Protein AF-A0A392R4V5-F1 (afdb_monomer)

Sequence (74 aa):
MSMARFVVEKNSLSVTSPDKIKGKQDSAIGNFGIPQYGGSMAGN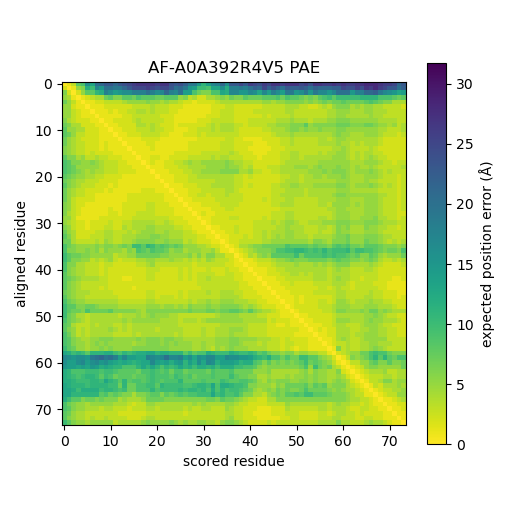VVYPKDNNKGCKDFQDQSFKSHPGALPTIL

Nearest PDB structures (foldseek):
  4tjv-assembly1_A  TM=9.243E-01  e=6.677E-06  Arabidopsis thaliana
  8eok-assembly1_G  TM=2.456E-01  e=8.129E+00  Homo sapiens

Foldseek 3Di:
DDDFFWDWDFQQDADCDDPVPGGGGIDTDTPPPDDPDDDDADADEDQDPPCSVVPDDDPDCVQQDDPPHGHYDD

Solvent-accessible surface area (backbone atoms only — not comparable to full-atom values): 5115 Å² total; per-residue (Å²): 132,85,74,88,46,70,44,81,37,78,61,67,40,73,40,83,67,60,78,94,68,42,44,67,36,69,40,67,47,57,81,55,101,63,72,99,59,92,82,85,86,76,60,46,82,48,85,55,92,67,67,71,81,64,84,60,85,83,83,65,69,86,61,61,56,55,92,93,53,61,45,59,39,118

Structure (mmCIF, N/CA/C/O backbone):
data_AF-A0A392R4V5-F1
#
_entry.id   AF-A0A392R4V5-F1
#
loop_
_atom_site.group_PDB
_atom_site.id
_atom_site.type_symbol
_atom_site.label_atom_id
_atom_site.label_alt_id
_atom_site.label_comp_id
_atom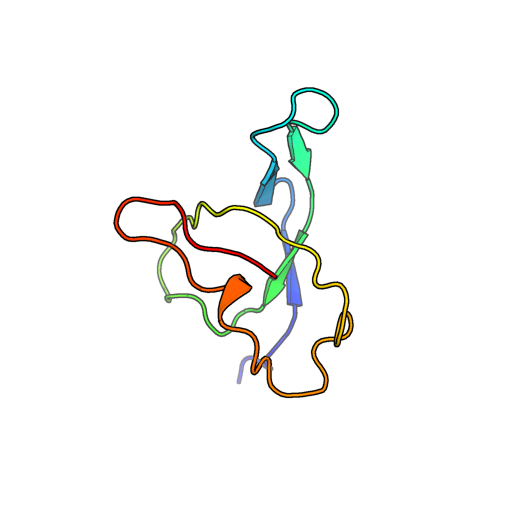_site.label_asym_id
_atom_site.label_entity_id
_atom_site.label_seq_id
_atom_site.pdbx_PDB_ins_code
_atom_site.Cartn_x
_atom_site.Cartn_y
_atom_site.Cartn_z
_atom_site.occupancy
_atom_site.B_iso_or_equiv
_atom_site.auth_seq_id
_atom_site.auth_comp_id
_atom_site.auth_asym_id
_atom_site.auth_atom_id
_atom_site.pdbx_PDB_model_num
ATOM 1 N N . MET A 1 1 ? 18.765 -17.222 11.859 1.00 5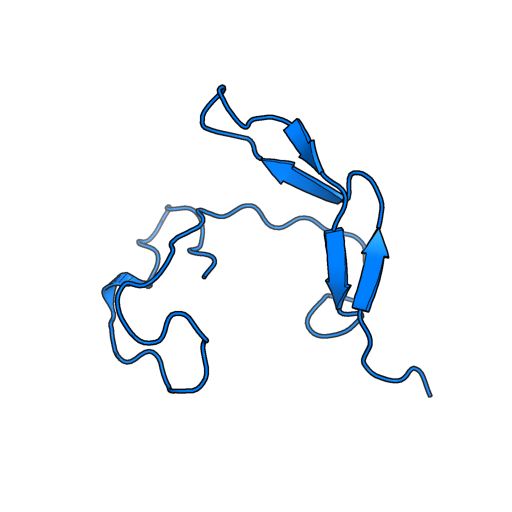0.12 1 MET A N 1
ATOM 2 C CA . MET A 1 1 ? 18.605 -16.199 10.802 1.00 50.12 1 MET A CA 1
ATOM 3 C C . MET A 1 1 ? 17.150 -16.175 10.380 1.00 50.12 1 MET A C 1
ATOM 5 O O . MET A 1 1 ? 16.641 -17.208 9.968 1.00 50.12 1 MET A O 1
ATOM 9 N N . SER A 1 2 ? 16.466 -15.044 10.538 1.00 62.25 2 SER A N 1
ATOM 10 C CA . SER A 1 2 ? 15.135 -14.877 9.953 1.00 62.25 2 SER A CA 1
ATOM 11 C C . SER A 1 2 ? 15.315 -14.616 8.459 1.00 62.25 2 SER A C 1
ATOM 13 O O . SER A 1 2 ? 15.879 -13.591 8.091 1.00 62.25 2 SER A O 1
ATOM 15 N N . MET A 1 3 ? 14.893 -15.551 7.609 1.00 82.50 3 MET A N 1
ATOM 16 C CA . MET A 1 3 ? 14.832 -15.329 6.161 1.00 82.50 3 MET A CA 1
ATOM 17 C C . MET A 1 3 ? 13.867 -14.166 5.884 1.00 82.50 3 MET A C 1
ATOM 19 O O . MET A 1 3 ? 12.810 -14.085 6.523 1.00 82.50 3 MET A O 1
ATOM 23 N N . ALA A 1 4 ? 14.228 -13.267 4.963 1.00 89.81 4 ALA A N 1
ATOM 24 C CA . ALA A 1 4 ? 13.316 -12.234 4.480 1.00 89.81 4 ALA A CA 1
ATOM 25 C C . ALA A 1 4 ? 12.084 -12.927 3.885 1.00 89.81 4 ALA A C 1
ATOM 27 O O . ALA A 1 4 ? 12.199 -13.722 2.951 1.00 89.81 4 ALA A O 1
ATOM 28 N N . ARG A 1 5 ? 10.919 -12.701 4.490 1.00 93.94 5 ARG A N 1
ATOM 29 C CA . A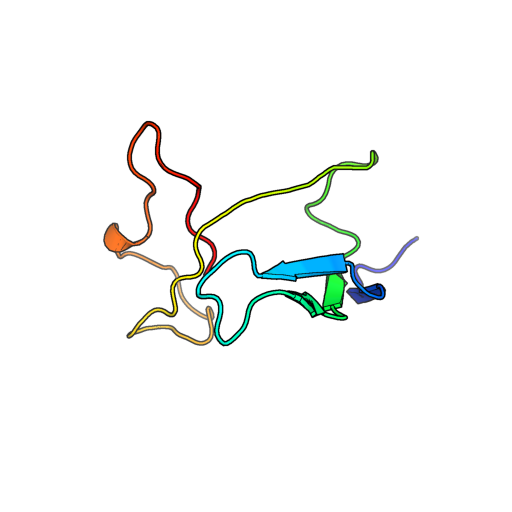RG A 1 5 ? 9.674 -13.389 4.144 1.00 93.94 5 ARG A CA 1
ATOM 30 C C . ARG A 1 5 ? 8.473 -12.494 4.390 1.00 93.94 5 ARG A C 1
ATOM 32 O O . ARG A 1 5 ? 8.521 -11.578 5.209 1.00 93.94 5 ARG A O 1
ATOM 39 N N . PHE A 1 6 ? 7.382 -12.831 3.723 1.00 95.12 6 PHE A N 1
ATOM 40 C CA . PHE A 1 6 ? 6.079 -12.242 3.978 1.00 95.12 6 PHE A CA 1
ATOM 41 C C . PHE A 1 6 ? 5.348 -13.055 5.045 1.00 95.12 6 PHE A C 1
ATOM 43 O O . PHE A 1 6 ? 5.294 -14.284 4.973 1.00 95.12 6 PHE A O 1
ATOM 50 N N . VAL A 1 7 ? 4.814 -12.365 6.048 1.00 94.75 7 VAL A N 1
ATOM 51 C CA . VAL A 1 7 ? 4.030 -12.942 7.142 1.00 94.75 7 VAL A CA 1
ATOM 52 C C . VAL A 1 7 ? 2.593 -12.466 6.986 1.00 94.75 7 VAL A C 1
ATOM 54 O O . VAL A 1 7 ? 2.355 -11.276 6.797 1.00 94.75 7 VAL A O 1
ATOM 57 N N . VAL A 1 8 ? 1.638 -13.395 7.013 1.00 96.62 8 VAL A N 1
ATOM 58 C CA . VAL A 1 8 ? 0.213 -13.064 6.902 1.00 96.62 8 VAL A CA 1
ATOM 59 C C . VAL A 1 8 ? -0.270 -12.475 8.220 1.00 96.62 8 VAL A C 1
ATOM 61 O O . VAL A 1 8 ? -0.192 -13.129 9.257 1.00 96.62 8 VAL A O 1
ATOM 64 N N . GLU A 1 9 ? -0.815 -11.268 8.148 1.00 95.50 9 GLU A N 1
ATOM 65 C CA . GLU A 1 9 ? -1.331 -10.502 9.275 1.00 95.50 9 GLU A CA 1
ATOM 66 C C . GLU A 1 9 ? -2.791 -10.128 9.006 1.00 95.50 9 GLU A C 1
ATOM 68 O O . GLU A 1 9 ? -3.115 -9.466 8.011 1.00 95.50 9 GLU A O 1
ATOM 73 N N . LYS A 1 10 ? -3.693 -10.540 9.901 1.00 96.00 10 LYS A N 1
ATOM 74 C CA . LYS A 1 10 ? -5.128 -10.275 9.745 1.00 96.00 10 LYS A CA 1
ATOM 75 C C . LYS A 1 10 ? -5.476 -8.838 10.115 1.00 96.00 10 LYS A C 1
ATOM 77 O O . LYS A 1 10 ? -4.965 -8.321 11.105 1.00 96.00 10 LYS A O 1
ATOM 82 N N . ASN A 1 11 ? -6.394 -8.216 9.373 1.00 94.00 11 ASN A N 1
ATOM 83 C CA . ASN A 1 11 ? -6.855 -6.835 9.608 1.00 94.00 11 ASN A CA 1
ATOM 84 C C . ASN A 1 11 ? -5.734 -5.773 9.674 1.00 94.00 11 ASN A C 1
ATOM 86 O O . ASN A 1 11 ? -5.886 -4.746 10.344 1.00 94.00 11 ASN A O 1
ATOM 90 N N . SER A 1 12 ? -4.605 -6.030 9.015 1.00 94.69 12 SER A N 1
ATOM 91 C CA . SER A 1 12 ? -3.382 -5.225 9.106 1.00 94.69 12 SER A CA 1
ATOM 92 C C . SER A 1 12 ? -3.323 -4.080 8.094 1.00 94.69 12 SER A C 1
ATOM 94 O O . SER A 1 12 ? -2.645 -3.083 8.336 1.00 94.69 12 SER A O 1
ATOM 96 N N . LEU A 1 13 ? -4.080 -4.179 6.996 1.00 96.31 13 LEU A N 1
ATOM 97 C CA . LEU A 1 13 ? -4.236 -3.115 6.008 1.00 96.31 13 LEU A CA 1
ATOM 98 C C . LEU A 1 13 ? -5.596 -2.438 6.193 1.00 96.31 13 LEU A C 1
ATOM 100 O O . LEU A 1 13 ? -6.626 -3.107 6.202 1.00 96.31 13 LEU A O 1
ATOM 104 N N . SER A 1 14 ? -5.619 -1.110 6.310 1.00 97.44 14 SER A N 1
ATOM 105 C CA . SER A 1 14 ? -6.858 -0.340 6.459 1.00 97.44 14 SER A CA 1
ATOM 106 C C . SER A 1 14 ? -7.058 0.598 5.275 1.00 97.44 14 SER A C 1
ATOM 108 O O . SER A 1 14 ? -6.317 1.565 5.113 1.00 97.44 14 SER A O 1
ATOM 110 N N . VAL A 1 15 ? -8.109 0.361 4.493 1.00 97.38 15 VAL A N 1
ATOM 111 C CA . VAL A 1 15 ? -8.570 1.287 3.456 1.00 97.38 15 VAL A CA 1
ATOM 112 C C . VAL A 1 15 ? -9.496 2.305 4.110 1.00 97.38 15 VAL A C 1
ATOM 114 O O . VAL A 1 15 ? -10.537 1.946 4.661 1.00 97.38 15 VAL A O 1
ATOM 117 N N . THR A 1 16 ? -9.109 3.578 4.088 1.00 97.00 16 THR A N 1
ATOM 118 C CA . THR A 1 16 ? -9.861 4.664 4.740 1.00 97.00 16 THR A CA 1
ATOM 119 C C . THR A 1 16 ? -10.830 5.375 3.795 1.00 97.00 16 THR A C 1
ATOM 121 O O . THR A 1 16 ? -11.801 5.964 4.268 1.00 97.00 16 THR A O 1
ATOM 124 N N . SER A 1 17 ? -10.590 5.303 2.481 1.00 95.75 17 SER A N 1
ATOM 125 C CA . SER A 1 17 ? -11.367 5.950 1.418 1.00 95.75 17 SER A CA 1
ATOM 126 C C . SER A 1 17 ? -11.106 5.263 0.063 1.00 95.75 17 SER A C 1
ATO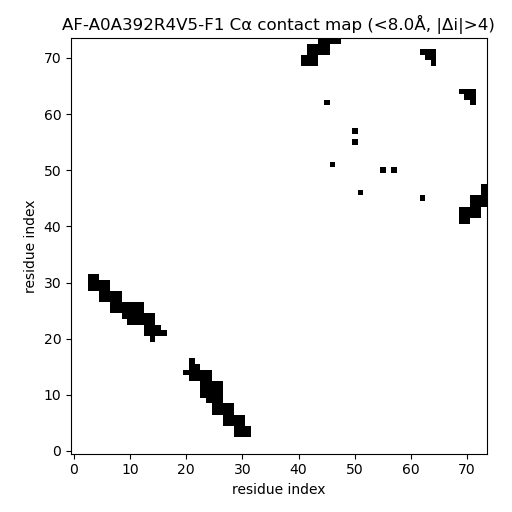M 128 O O . SER A 1 17 ? -10.010 4.727 -0.123 1.00 95.75 17 SER A O 1
ATOM 130 N N . PRO A 1 18 ? -12.054 5.296 -0.898 1.00 96.31 18 PRO A N 1
ATOM 131 C CA . PRO A 1 18 ? -13.441 5.767 -0.775 1.00 96.31 18 PRO A CA 1
ATOM 132 C C . PRO A 1 18 ? -14.325 4.788 0.010 1.00 96.31 18 PRO A C 1
ATOM 134 O O . PRO A 1 18 ? -13.990 3.613 0.146 1.00 96.31 18 PRO A O 1
ATOM 137 N N . ASP A 1 19 ? -15.493 5.246 0.476 1.00 96.81 19 ASP A N 1
ATOM 138 C CA . ASP A 1 19 ? -16.393 4.453 1.338 1.00 96.81 19 ASP A CA 1
ATOM 139 C C . ASP A 1 19 ? -16.797 3.099 0.739 1.00 96.81 19 ASP A C 1
ATOM 141 O O . ASP A 1 19 ? -16.996 2.135 1.470 1.00 96.81 19 ASP A O 1
ATOM 145 N N . LYS A 1 20 ? -16.846 2.995 -0.594 1.00 97.69 20 LYS A N 1
ATOM 146 C CA . LYS A 1 20 ? -17.190 1.755 -1.312 1.00 97.69 20 LYS A CA 1
ATOM 147 C C . LYS A 1 20 ? -16.249 0.583 -1.020 1.00 97.69 20 LYS A C 1
ATOM 149 O O . LYS A 1 20 ? -16.663 -0.560 -1.170 1.00 97.69 20 LYS A O 1
ATOM 154 N N . ILE A 1 21 ? -14.995 0.864 -0.670 1.00 96.19 21 ILE A N 1
ATOM 155 C CA . ILE A 1 21 ? -13.962 -0.150 -0.398 1.00 96.19 21 ILE A CA 1
ATOM 156 C C . ILE A 1 21 ? -13.323 0.036 0.983 1.00 96.19 21 ILE A C 1
ATOM 158 O O . ILE A 1 21 ? -12.299 -0.571 1.287 1.00 96.19 21 ILE A O 1
ATOM 162 N N . LYS A 1 22 ? -13.908 0.902 1.813 1.00 97.69 22 LYS A N 1
ATOM 163 C CA . LYS A 1 22 ? -13.417 1.207 3.152 1.00 97.69 22 LYS A CA 1
ATOM 164 C C . LYS A 1 22 ? -13.540 -0.019 4.051 1.00 97.69 22 LYS A C 1
ATOM 166 O O . LYS A 1 22 ? -14.579 -0.672 4.087 1.00 97.69 22 LYS A O 1
ATOM 171 N N . GLY A 1 23 ? -12.495 -0.297 4.822 1.00 97.56 23 GLY A N 1
ATOM 172 C CA . GLY A 1 23 ? -12.474 -1.435 5.733 1.00 97.56 23 GLY A CA 1
ATOM 173 C C . GLY A 1 23 ? -11.068 -1.911 6.062 1.00 97.56 23 GLY A C 1
ATOM 174 O O . GLY A 1 23 ? -10.076 -1.407 5.533 1.00 97.56 23 GLY A O 1
ATOM 175 N N . LYS A 1 24 ? -10.997 -2.898 6.955 1.00 97.81 24 LYS A N 1
ATOM 176 C CA . LYS A 1 24 ? -9.760 -3.620 7.256 1.00 97.81 24 LYS A CA 1
ATOM 177 C C . LYS A 1 24 ? -9.687 -4.877 6.405 1.00 97.81 24 LYS A C 1
ATOM 179 O O . LYS A 1 24 ? -10.701 -5.543 6.210 1.00 97.81 24 LYS A O 1
ATOM 184 N N . GLN A 1 25 ? -8.495 -5.179 5.913 1.00 96.44 25 GLN A N 1
ATOM 185 C CA . GLN A 1 25 ? -8.223 -6.326 5.060 1.00 96.44 25 GLN A CA 1
ATOM 186 C C . GLN A 1 25 ? -7.005 -7.086 5.583 1.00 96.44 25 GLN A C 1
ATOM 188 O O . GLN A 1 25 ? -6.101 -6.513 6.202 1.00 96.44 25 GLN A O 1
ATOM 193 N N . ASP A 1 26 ? -6.999 -8.390 5.338 1.00 97.19 26 ASP A N 1
ATOM 194 C CA . ASP A 1 26 ? -5.841 -9.233 5.603 1.00 97.19 26 ASP A CA 1
ATOM 195 C C . ASP A 1 26 ? -4.740 -8.901 4.590 1.00 97.19 26 ASP A C 1
ATOM 197 O O . ASP A 1 26 ? -5.014 -8.652 3.413 1.00 97.19 26 ASP A O 1
ATOM 201 N N . SER A 1 27 ? -3.487 -8.872 5.043 1.00 96.00 27 SER A N 1
ATOM 202 C CA . SER A 1 27 ? -2.346 -8.587 4.172 1.00 96.00 27 SER A CA 1
ATOM 203 C C . SER A 1 27 ? -1.129 -9.418 4.559 1.00 96.00 27 SER A C 1
ATOM 205 O O . SER A 1 27 ? -1.065 -9.979 5.652 1.00 96.00 27 SER A O 1
ATOM 207 N N . ALA A 1 28 ? -0.172 -9.534 3.643 1.00 96.50 28 ALA A N 1
ATOM 208 C CA . ALA A 1 28 ? 1.100 -10.185 3.911 1.00 96.50 28 ALA A CA 1
ATOM 209 C C . ALA A 1 28 ? 2.197 -9.118 3.995 1.00 96.50 28 ALA A C 1
ATOM 211 O O . ALA A 1 28 ? 2.482 -8.438 3.011 1.00 96.50 28 ALA A O 1
ATOM 212 N N . ILE A 1 29 ? 2.806 -8.971 5.171 1.00 94.75 29 ILE A N 1
ATOM 213 C CA . ILE A 1 29 ? 3.789 -7.923 5.458 1.00 94.75 29 ILE A CA 1
ATOM 214 C C . ILE A 1 29 ? 5.189 -8.532 5.442 1.00 94.75 29 ILE A C 1
ATOM 216 O O . ILE A 1 29 ? 5.438 -9.575 6.051 1.00 94.75 29 ILE A O 1
ATOM 220 N N . GLY A 1 30 ? 6.113 -7.887 4.732 1.00 94.06 30 GLY A N 1
ATOM 221 C CA . GLY A 1 30 ? 7.523 -8.261 4.762 1.00 94.06 30 GLY A CA 1
ATOM 222 C C . GLY A 1 30 ? 8.126 -7.985 6.138 1.00 94.06 30 GLY A C 1
ATOM 223 O O . GLY A 1 30 ? 7.997 -6.886 6.667 1.00 94.06 30 GLY A O 1
ATOM 224 N N . ASN A 1 31 ? 8.845 -8.949 6.711 1.00 92.81 31 ASN A N 1
ATOM 225 C CA . ASN A 1 31 ? 9.609 -8.756 7.955 1.00 92.81 31 ASN A CA 1
ATOM 226 C C . ASN A 1 31 ? 10.931 -7.981 7.745 1.00 92.81 31 ASN A C 1
ATOM 228 O O . ASN A 1 31 ? 11.922 -8.214 8.437 1.00 92.81 31 ASN A O 1
ATOM 232 N N . PHE A 1 32 ? 10.953 -7.095 6.753 1.00 92.81 32 PHE A N 1
ATOM 233 C CA . PHE A 1 32 ? 12.084 -6.295 6.303 1.00 92.81 32 PHE A CA 1
ATOM 234 C C . PHE A 1 32 ? 11.566 -4.927 5.846 1.00 92.81 32 PHE A C 1
ATOM 236 O O . PHE A 1 32 ? 10.398 -4.789 5.495 1.00 92.81 32 PHE A O 1
ATOM 243 N N . GLY A 1 33 ? 12.418 -3.900 5.865 1.00 90.94 33 GLY A N 1
ATOM 244 C CA . GLY A 1 33 ? 12.010 -2.536 5.495 1.00 90.94 33 GLY A CA 1
ATOM 245 C C . GLY A 1 33 ? 11.056 -1.855 6.490 1.00 90.94 33 GLY A C 1
ATOM 246 O O . GLY A 1 33 ? 10.611 -0.742 6.233 1.00 90.94 33 GLY A O 1
ATOM 247 N N . ILE A 1 34 ? 10.773 -2.492 7.630 1.00 89.81 34 ILE A N 1
ATOM 248 C CA . ILE A 1 34 ? 9.970 -1.958 8.734 1.00 89.81 34 ILE A CA 1
ATOM 249 C C . ILE A 1 34 ? 10.846 -1.770 9.985 1.00 89.81 34 ILE A C 1
ATOM 251 O O . ILE A 1 34 ? 11.815 -2.516 10.169 1.00 89.81 34 ILE A O 1
ATOM 255 N N . PRO A 1 35 ? 10.546 -0.794 10.858 1.00 89.81 35 PRO A N 1
ATOM 256 C CA . PRO A 1 35 ? 11.236 -0.658 12.137 1.00 89.81 35 PRO A CA 1
ATOM 257 C C . PRO A 1 35 ? 10.984 -1.870 13.051 1.00 89.81 35 PRO A C 1
ATOM 259 O O . PRO A 1 35 ? 9.974 -2.556 12.934 1.00 89.81 35 PRO A O 1
ATOM 262 N N . GLN A 1 36 ? 11.883 -2.112 14.013 1.00 86.19 36 GLN A N 1
ATOM 263 C CA . GLN A 1 36 ? 11.738 -3.199 15.003 1.00 86.19 36 GLN A CA 1
ATOM 264 C C . GLN A 1 36 ? 10.693 -2.906 16.099 1.00 86.19 36 GLN A C 1
ATOM 266 O O . GLN A 1 36 ? 10.550 -3.673 17.047 1.00 86.19 36 GLN A O 1
ATOM 271 N N . TYR A 1 37 ? 9.971 -1.794 15.984 1.00 88.25 37 TYR A N 1
ATOM 272 C CA . TYR A 1 37 ? 8.887 -1.398 16.873 1.00 88.25 37 TYR A CA 1
ATOM 273 C C . TYR A 1 37 ? 7.592 -1.245 16.069 1.00 88.25 37 TYR A C 1
ATOM 275 O O . TYR A 1 37 ? 7.619 -0.996 14.865 1.00 88.25 37 TYR A O 1
ATOM 283 N N . GLY A 1 38 ? 6.448 -1.395 16.738 1.00 87.69 38 GLY A N 1
ATOM 284 C CA . GLY A 1 38 ? 5.140 -1.253 16.100 1.00 87.69 38 GLY A CA 1
ATOM 285 C C . GLY A 1 38 ? 4.886 0.170 15.599 1.00 87.69 38 GLY A C 1
ATOM 286 O O . GLY A 1 38 ? 5.236 1.145 16.261 1.00 87.69 38 GLY A O 1
ATOM 287 N N . GLY A 1 39 ? 4.243 0.294 14.441 1.00 91.25 39 GLY A N 1
ATOM 288 C CA . GLY A 1 39 ? 3.919 1.580 13.834 1.00 91.25 39 GLY A CA 1
ATOM 289 C C . GLY A 1 39 ? 2.859 1.453 12.746 1.00 91.25 39 GLY A C 1
ATOM 290 O O . GLY A 1 39 ? 2.416 0.355 12.416 1.00 91.25 39 GLY A O 1
ATOM 291 N N . SER A 1 40 ? 2.451 2.594 12.192 1.00 92.12 40 SER A N 1
ATOM 292 C CA . SER A 1 40 ? 1.529 2.654 11.057 1.00 92.12 40 SER A CA 1
ATOM 293 C C . SER A 1 40 ? 2.017 3.676 10.035 1.00 92.12 40 SER A C 1
ATOM 295 O O . SER A 1 40 ? 2.632 4.679 10.397 1.00 92.12 40 SER A O 1
ATOM 297 N N . MET A 1 41 ? 1.750 3.408 8.760 1.00 92.81 41 MET A N 1
ATOM 298 C CA . MET A 1 41 ? 2.021 4.317 7.651 1.00 92.81 41 MET A CA 1
ATOM 299 C C . MET A 1 41 ? 0.701 4.589 6.933 1.00 92.81 41 MET A C 1
ATOM 301 O O . MET A 1 41 ? 0.029 3.656 6.501 1.00 92.81 41 MET A O 1
ATOM 305 N N . ALA A 1 42 ? 0.327 5.862 6.824 1.00 95.00 42 ALA A N 1
ATOM 306 C CA . ALA A 1 42 ? -0.816 6.301 6.034 1.00 95.00 42 ALA A CA 1
ATOM 307 C C . ALA A 1 42 ? -0.310 6.930 4.736 1.00 95.00 42 ALA A C 1
ATOM 309 O O . ALA A 1 42 ? 0.618 7.735 4.767 1.00 95.00 42 ALA A O 1
ATOM 310 N N . GLY A 1 43 ? -0.919 6.570 3.611 1.00 95.12 43 GLY A N 1
ATOM 311 C CA . GLY A 1 43 ? -0.511 7.020 2.287 1.00 95.12 43 GLY A CA 1
ATOM 312 C C . GLY A 1 43 ? -1.642 6.902 1.274 1.00 95.12 43 GLY A C 1
ATOM 313 O O . GLY A 1 43 ? -2.658 6.257 1.538 1.00 95.12 43 GLY A O 1
ATOM 314 N N . ASN A 1 44 ? -1.449 7.522 0.115 1.00 94.38 44 ASN A N 1
ATOM 315 C CA . ASN A 1 44 ? -2.357 7.411 -1.021 1.00 94.38 44 ASN A CA 1
ATOM 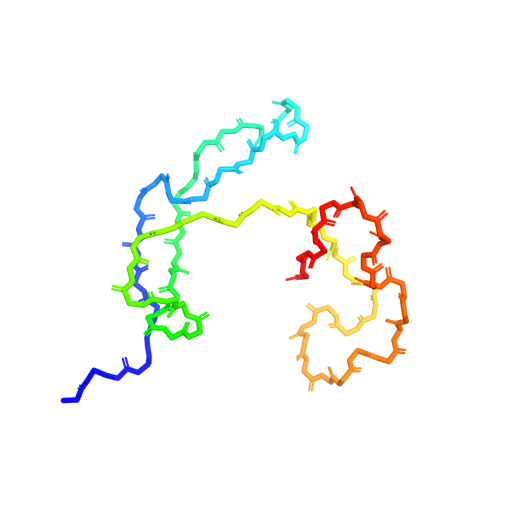316 C C . ASN A 1 44 ? -1.840 6.351 -1.993 1.00 94.38 44 ASN A C 1
ATOM 318 O O . ASN A 1 44 ? -0.681 6.403 -2.398 1.00 94.38 44 ASN A O 1
ATOM 322 N N . VAL A 1 45 ? -2.703 5.418 -2.392 1.00 93.62 45 VAL A N 1
ATOM 323 C CA . VAL A 1 45 ? -2.355 4.363 -3.354 1.00 93.62 45 VAL A CA 1
ATOM 324 C C . VAL A 1 45 ? -2.464 4.899 -4.781 1.00 93.62 45 VAL A C 1
ATOM 326 O O . VAL A 1 45 ? -3.495 5.464 -5.152 1.00 93.62 45 VAL A O 1
ATOM 329 N N . VAL A 1 46 ? -1.423 4.697 -5.589 1.00 91.25 46 VAL A N 1
ATOM 330 C CA . VAL A 1 46 ? -1.386 5.069 -7.007 1.00 91.25 46 VAL A CA 1
ATOM 331 C C . VAL A 1 46 ? -0.936 3.872 -7.826 1.00 91.25 46 VAL A C 1
ATOM 333 O O . VAL A 1 46 ? 0.146 3.345 -7.619 1.00 91.25 46 VAL A O 1
ATOM 336 N N . TYR A 1 47 ? -1.743 3.484 -8.810 1.00 91.00 47 TYR A N 1
ATOM 337 C CA . TYR A 1 47 ? -1.361 2.452 -9.764 1.00 91.00 47 TYR A CA 1
ATOM 338 C C . TYR A 1 47 ? -0.712 3.095 -11.001 1.00 91.00 47 TYR A C 1
ATOM 340 O O . TYR A 1 47 ? -1.391 3.839 -11.721 1.00 91.00 47 TYR A O 1
ATOM 348 N N . PRO A 1 48 ? 0.586 2.863 -11.257 1.00 90.38 48 PRO A N 1
ATOM 349 C CA . PRO A 1 48 ? 1.293 3.517 -12.349 1.00 90.38 48 PRO A CA 1
ATOM 350 C C . PRO A 1 48 ? 0.859 2.941 -13.708 1.00 90.38 48 PRO A C 1
ATOM 352 O O . PRO A 1 48 ? 0.635 1.739 -13.851 1.00 90.38 48 PRO A O 1
ATOM 355 N N . LYS A 1 49 ? 0.735 3.808 -14.723 1.00 88.19 49 LYS A N 1
ATOM 356 C CA . LYS A 1 49 ? 0.340 3.396 -16.086 1.00 88.19 49 LYS A CA 1
ATOM 357 C C . LYS A 1 49 ? 1.425 2.558 -16.761 1.00 88.19 49 LYS A C 1
ATOM 359 O O . LYS A 1 49 ? 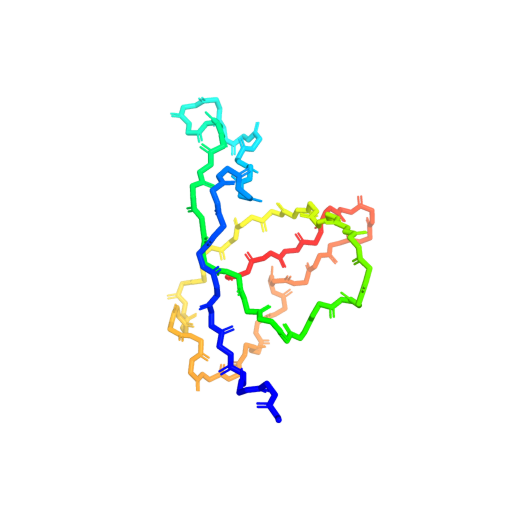1.123 1.542 -17.379 1.00 88.19 49 LYS A O 1
ATOM 364 N N . ASP A 1 50 ? 2.675 2.972 -16.584 1.00 88.62 50 ASP A N 1
ATOM 365 C CA . ASP A 1 50 ? 3.864 2.287 -17.075 1.00 88.62 50 ASP A CA 1
ATOM 366 C C . ASP A 1 50 ? 4.617 1.641 -15.908 1.00 88.62 50 ASP A C 1
ATOM 368 O O . ASP A 1 50 ? 4.576 2.130 -14.781 1.00 88.62 50 ASP A O 1
ATOM 372 N N . ASN A 1 51 ? 5.326 0.538 -16.167 1.00 90.88 51 ASN A N 1
ATOM 373 C CA . ASN A 1 51 ? 6.081 -0.194 -15.140 1.00 90.88 51 ASN A CA 1
ATOM 374 C C . ASN A 1 51 ? 5.229 -0.639 -13.927 1.00 90.88 51 ASN A C 1
ATOM 376 O O . ASN A 1 51 ? 5.717 -0.732 -12.806 1.00 90.88 51 ASN A O 1
ATOM 380 N N . ASN A 1 52 ? 3.965 -0.996 -14.154 1.00 90.75 52 ASN A N 1
ATOM 381 C CA . ASN A 1 52 ? 3.026 -1.515 -13.149 1.00 90.75 52 ASN A CA 1
ATOM 382 C C . ASN A 1 52 ? 3.469 -2.795 -12.417 1.00 90.75 52 ASN A C 1
ATOM 384 O O . ASN A 1 52 ? 2.882 -3.157 -11.404 1.00 90.75 52 ASN A O 1
ATOM 388 N N . LYS A 1 53 ? 4.492 -3.489 -12.926 1.00 93.31 53 LYS A N 1
ATOM 389 C CA . LYS A 1 53 ? 5.128 -4.634 -12.255 1.00 93.31 53 LYS A CA 1
ATOM 390 C C . LYS A 1 53 ? 6.323 -4.246 -11.375 1.00 93.31 53 LYS A C 1
ATOM 392 O O . LYS A 1 53 ? 6.886 -5.118 -10.724 1.00 93.31 53 LYS A O 1
ATOM 397 N N . GLY A 1 54 ? 6.752 -2.982 -11.403 1.00 91.38 54 GLY A N 1
ATOM 398 C CA . GLY A 1 54 ? 7.873 -2.476 -10.608 1.00 91.38 54 GLY A CA 1
ATOM 399 C C . GLY A 1 54 ? 9.236 -3.089 -10.945 1.00 91.38 54 GLY A C 1
ATOM 400 O O . GLY A 1 54 ? 10.115 -3.113 -10.094 1.00 91.38 54 GLY A O 1
ATOM 401 N N . CYS A 1 55 ? 9.432 -3.620 -12.158 1.00 94.38 55 CYS A N 1
ATOM 402 C CA . CYS A 1 55 ? 10.683 -4.298 -12.533 1.00 94.38 55 CYS A CA 1
ATOM 403 C C . CYS A 1 55 ? 11.776 -3.347 -13.052 1.00 94.38 55 CYS A C 1
ATOM 405 O O . CYS A 1 55 ? 12.907 -3.779 -13.260 1.00 94.38 55 CYS A O 1
ATOM 407 N N . LYS A 1 56 ? 11.429 -2.089 -13.337 1.00 92.31 56 LYS A N 1
ATOM 408 C CA . LYS A 1 56 ? 12.344 -1.037 -13.803 1.00 92.31 56 LYS A CA 1
ATOM 409 C C . LYS A 1 56 ? 12.315 0.150 -12.842 1.00 92.31 56 LYS A C 1
ATOM 411 O O . LYS A 1 56 ? 11.409 0.254 -12.017 1.00 92.31 56 LYS A O 1
ATOM 416 N N . ASP A 1 57 ? 13.252 1.073 -13.003 1.00 90.00 57 ASP A N 1
ATOM 417 C CA . ASP A 1 57 ? 13.256 2.313 -12.231 1.00 90.00 57 ASP A CA 1
ATOM 418 C C . ASP A 1 57 ? 12.084 3.219 -12.623 1.00 90.00 57 ASP A C 1
ATOM 420 O O . ASP A 1 57 ? 11.807 3.448 -13.805 1.00 90.00 57 ASP A O 1
ATOM 424 N N . PHE A 1 58 ? 11.414 3.779 -11.617 1.00 87.75 58 PHE A N 1
ATOM 425 C CA . PHE A 1 58 ? 10.405 4.811 -11.816 1.00 87.75 58 PHE A CA 1
ATOM 426 C C . PHE A 1 58 ? 11.099 6.159 -12.040 1.00 87.75 58 PHE A C 1
ATOM 428 O O . PHE A 1 58 ? 11.507 6.829 -11.095 1.00 87.75 58 PHE A O 1
ATOM 435 N N . GLN A 1 59 ? 11.251 6.554 -13.304 1.00 81.19 59 GLN A N 1
ATOM 436 C CA . GLN A 1 59 ? 11.829 7.855 -13.681 1.00 81.19 59 GLN A CA 1
ATOM 437 C C . GLN A 1 59 ? 10.807 9.002 -13.609 1.00 81.19 59 GLN A C 1
ATOM 439 O O . GLN A 1 59 ? 11.177 10.176 -13.655 1.00 81.19 59 GLN A O 1
ATOM 444 N N . ASP A 1 60 ? 9.521 8.668 -13.497 1.00 75.19 60 ASP A N 1
ATOM 445 C CA . ASP A 1 60 ? 8.433 9.634 -13.460 1.00 75.19 60 ASP A CA 1
ATOM 446 C C . ASP A 1 60 ? 8.338 10.312 -12.085 1.00 75.19 60 ASP A C 1
ATOM 448 O O . ASP A 1 60 ? 8.170 9.671 -11.044 1.00 75.19 60 ASP A O 1
ATOM 452 N N . GLN A 1 61 ? 8.424 11.642 -12.083 1.00 74.81 61 GLN A N 1
ATOM 453 C CA . GLN A 1 61 ? 8.292 12.449 -10.872 1.00 74.81 61 GLN A CA 1
ATOM 454 C C . GLN A 1 61 ? 6.845 12.542 -10.372 1.00 74.81 61 GLN A C 1
ATOM 456 O O . GLN A 1 61 ? 6.636 13.006 -9.252 1.00 74.81 61 GLN A O 1
ATOM 461 N N . SER A 1 62 ? 5.867 12.067 -11.150 1.00 74.25 62 SER A N 1
ATOM 462 C CA . SER A 1 62 ? 4.440 12.062 -10.803 1.00 74.25 62 SER A CA 1
ATOM 463 C C . SER A 1 62 ? 4.121 11.295 -9.516 1.00 74.25 62 SER A C 1
ATOM 465 O O . SER A 1 62 ? 3.074 11.517 -8.914 1.00 74.25 62 SER A O 1
ATOM 467 N N . PHE A 1 63 ? 5.019 10.416 -9.062 1.00 81.19 63 PHE A N 1
ATOM 468 C CA . PHE A 1 63 ? 4.850 9.665 -7.815 1.00 81.19 63 PHE A CA 1
ATOM 469 C C . PHE A 1 63 ? 5.392 10.393 -6.579 1.00 81.19 63 PHE A C 1
ATOM 471 O O . PHE A 1 63 ? 5.147 9.950 -5.456 1.00 81.19 63 PHE A O 1
ATOM 478 N N . L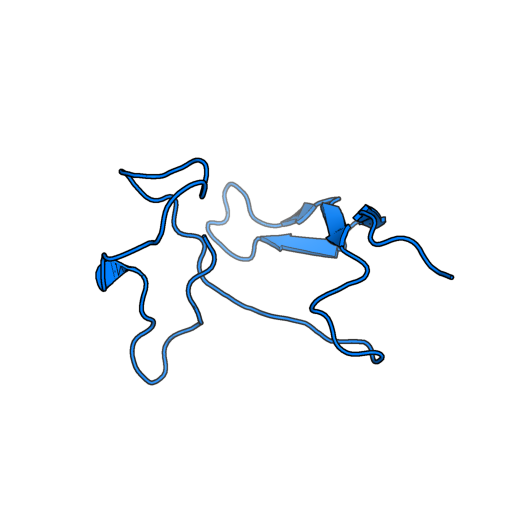YS A 1 64 ? 6.103 11.517 -6.745 1.00 82.06 64 LYS A N 1
ATOM 479 C CA . LYS A 1 64 ? 6.593 12.306 -5.610 1.00 82.06 64 LYS A CA 1
ATOM 480 C C . LYS A 1 64 ? 5.420 12.970 -4.892 1.00 82.06 64 LYS A C 1
ATOM 482 O O . LYS A 1 64 ? 4.621 13.681 -5.497 1.00 82.06 64 LYS A O 1
ATOM 487 N N . SER A 1 65 ? 5.339 12.767 -3.582 1.00 82.56 65 SER A N 1
ATOM 488 C CA . SER A 1 65 ? 4.384 13.483 -2.740 1.00 82.56 65 SER A CA 1
ATOM 489 C C . SER A 1 65 ? 4.749 14.964 -2.659 1.00 82.56 65 SER A C 1
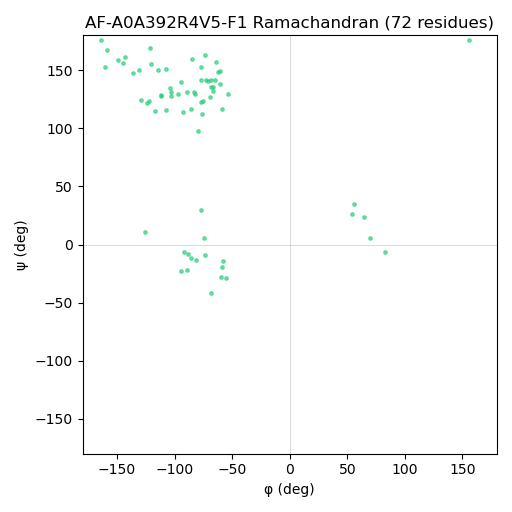ATOM 491 O O . SER A 1 65 ? 5.922 15.323 -2.540 1.00 82.56 65 SER A O 1
ATOM 493 N N . HIS A 1 66 ? 3.737 15.825 -2.663 1.00 83.25 66 HIS A N 1
ATOM 494 C CA . HIS A 1 66 ? 3.919 17.253 -2.428 1.00 83.25 66 HIS A CA 1
ATOM 495 C C . HIS A 1 66 ? 4.126 17.522 -0.927 1.00 83.25 66 HIS A C 1
ATOM 497 O O . HIS A 1 66 ? 3.620 16.760 -0.097 1.00 83.25 66 HIS A O 1
ATOM 503 N N . PRO A 1 67 ? 4.830 18.601 -0.544 1.00 85.12 67 PRO A N 1
ATOM 504 C CA . PRO A 1 67 ? 4.963 18.983 0.859 1.00 85.12 67 PRO A CA 1
ATOM 505 C C . PRO A 1 67 ? 3.593 19.115 1.540 1.00 85.12 67 PRO A C 1
ATOM 507 O O . PRO A 1 67 ? 2.699 19.778 1.019 1.00 85.12 67 PRO A O 1
ATOM 510 N N . GLY A 1 68 ? 3.423 18.469 2.695 1.00 86.94 68 GLY A N 1
ATOM 511 C CA . GLY A 1 68 ? 2.164 18.465 3.453 1.00 86.94 68 GLY A CA 1
ATOM 512 C C . GLY A 1 68 ? 1.113 17.453 2.978 1.00 86.94 68 GLY A C 1
ATOM 513 O O . GLY A 1 68 ? 0.103 17.280 3.658 1.00 86.94 68 GLY A O 1
ATOM 514 N N . ALA A 1 69 ? 1.339 16.756 1.859 1.00 89.44 69 ALA A N 1
ATOM 515 C CA . ALA A 1 69 ? 0.494 15.647 1.429 1.00 89.44 69 ALA A CA 1
ATOM 516 C C . ALA A 1 69 ? 0.909 14.327 2.097 1.00 89.44 69 ALA A C 1
ATOM 518 O O . ALA A 1 69 ? 2.045 14.160 2.546 1.00 89.44 69 ALA A O 1
ATOM 519 N N . LEU A 1 70 ? -0.014 13.362 2.115 1.00 91.88 70 LEU A N 1
ATOM 520 C CA . LEU A 1 70 ? 0.320 11.981 2.451 1.00 91.88 70 LEU A CA 1
ATOM 521 C C . LEU A 1 70 ? 1.311 11.403 1.421 1.00 91.88 70 LEU A C 1
ATOM 523 O O . LEU A 1 70 ? 1.245 11.769 0.242 1.00 91.88 70 LEU A O 1
ATOM 527 N N . PRO A 1 71 ? 2.207 10.491 1.837 1.00 92.31 71 PRO A N 1
ATOM 528 C CA . PRO A 1 71 ? 3.111 9.809 0.921 1.00 92.31 71 PRO A CA 1
ATOM 529 C C . PRO A 1 71 ? 2.341 8.995 -0.126 1.00 92.31 71 PRO A C 1
ATOM 531 O O . PRO A 1 71 ? 1.262 8.462 0.144 1.00 92.31 71 PRO A O 1
ATOM 534 N N . THR A 1 72 ? 2.923 8.875 -1.315 1.00 92.56 72 THR A N 1
ATOM 535 C CA . THR A 1 72 ? 2.420 8.006 -2.385 1.00 92.56 72 THR A CA 1
ATOM 536 C C . THR A 1 72 ? 2.914 6.577 -2.171 1.00 92.56 72 THR A C 1
ATOM 538 O O . THR A 1 72 ? 4.107 6.363 -1.962 1.00 92.56 72 THR A O 1
ATOM 541 N N . ILE A 1 73 ? 2.007 5.606 -2.255 1.00 92.12 73 ILE A N 1
ATOM 542 C CA . ILE A 1 73 ? 2.288 4.166 -2.219 1.00 92.12 73 ILE A CA 1
ATOM 543 C C . ILE A 1 73 ? 1.968 3.598 -3.609 1.00 92.12 73 ILE A C 1
ATOM 545 O O . ILE A 1 73 ? 0.881 3.856 -4.129 1.00 92.12 73 ILE A O 1
ATOM 549 N N . LEU A 1 74 ? 2.916 2.868 -4.204 1.00 89.31 74 LEU A N 1
ATOM 550 C CA . LEU A 1 74 ? 2.813 2.260 -5.540 1.00 89.31 74 LEU A CA 1
ATOM 551 C C . LEU A 1 74 ? 2.494 0.766 -5.471 1.00 89.31 74 LEU A C 1
ATOM 553 O O . LEU A 1 74 ? 2.980 0.119 -4.515 1.00 89.31 74 LEU A O 1
#

pLDDT: mean 90.42, std 7.95, range [50.12, 97.81]

Organism: NCBI:txid97028

Mean predicted aligned error: 4.78 Å

Radius of gyration: 14.59 Å; Cα contacts (8 Å, |Δi|>4): 77; chains: 1; bounding box: 36×35×34 Å

Secondary structure (DSSP, 8-state):
-----EEEEEEEEEE-SSGGG-EEEEEEEESSSS-SS------EE---SS-TT--S----GGGSPPTTSPPEE-